Protein AF-A0A9P5X028-F1 (afdb_monomer_lite)

Radius of gyration: 21.72 Å; chains: 1; bounding box: 34×27×72 Å

pLDDT: mean 80.7, std 16.88, range [43.44, 96.25]

Structure (mmCIF, N/CA/C/O backbone):
data_AF-A0A9P5X028-F1
#
_entry.id   AF-A0A9P5X028-F1
#
loop_
_atom_site.group_PDB
_atom_site.id
_atom_site.type_symbol
_atom_site.label_atom_id
_atom_site.label_alt_id
_atom_site.label_comp_id
_atom_site.label_asym_id
_atom_site.label_entity_id
_atom_site.label_seq_id
_atom_site.pdbx_PDB_ins_code
_atom_site.Cartn_x
_atom_site.Cartn_y
_atom_site.Cartn_z
_atom_site.occupancy
_atom_site.B_iso_or_equiv
_atom_site.auth_seq_id
_atom_site.auth_comp_id
_atom_site.auth_asym_id
_atom_site.auth_atom_id
_atom_site.pdbx_PDB_model_num
ATOM 1 N N . ARG A 1 1 ? 17.320 -5.420 -29.495 1.00 51.97 1 ARG A N 1
ATOM 2 C CA . ARG A 1 1 ? 17.612 -5.556 -28.037 1.00 51.97 1 ARG A CA 1
ATOM 3 C C . ARG A 1 1 ? 17.003 -4.430 -27.161 1.00 51.97 1 ARG A C 1
ATOM 5 O O . ARG A 1 1 ? 17.241 -4.465 -25.959 1.00 51.97 1 ARG A O 1
ATOM 12 N N . GLY A 1 2 ? 16.229 -3.475 -27.710 1.00 61.88 2 GLY A N 1
ATOM 13 C CA . GLY A 1 2 ? 15.616 -2.356 -26.955 1.00 61.88 2 GLY A CA 1
ATOM 14 C C . GLY A 1 2 ? 14.320 -2.718 -26.216 1.00 61.88 2 GLY A C 1
ATOM 15 O O . GLY A 1 2 ? 14.287 -2.646 -24.994 1.00 61.88 2 GLY A O 1
ATOM 16 N N . ARG A 1 3 ? 13.329 -3.277 -26.927 1.00 67.50 3 ARG A N 1
ATOM 17 C CA . ARG A 1 3 ? 11.960 -3.508 -26.413 1.00 67.50 3 ARG A CA 1
ATOM 18 C C . ARG A 1 3 ? 11.861 -4.293 -25.096 1.00 67.50 3 ARG A C 1
ATOM 20 O O . ARG A 1 3 ? 11.108 -3.927 -24.205 1.00 67.50 3 ARG A O 1
ATOM 27 N N . LYS A 1 4 ? 12.679 -5.340 -24.914 1.00 71.56 4 LYS A N 1
ATOM 28 C CA . LYS A 1 4 ? 12.721 -6.114 -23.651 1.00 71.56 4 LYS A CA 1
ATOM 29 C C . LYS A 1 4 ? 13.227 -5.291 -22.459 1.00 71.56 4 LYS A C 1
ATOM 31 O O . LYS A 1 4 ? 12.819 -5.551 -21.333 1.00 71.56 4 LYS A O 1
ATOM 36 N N . LYS A 1 5 ? 14.128 -4.329 -22.691 1.00 75.81 5 LYS A N 1
ATOM 37 C CA . LYS A 1 5 ? 14.632 -3.431 -21.642 1.00 75.81 5 LYS A CA 1
ATOM 38 C C . LYS A 1 5 ? 13.584 -2.378 -21.288 1.00 75.81 5 LYS A C 1
ATOM 40 O O . LYS A 1 5 ? 13.375 -2.123 -20.111 1.00 75.81 5 LYS A O 1
ATOM 45 N N . GLU A 1 6 ? 12.894 -1.836 -22.286 1.00 79.50 6 GLU A N 1
ATOM 46 C CA . GLU A 1 6 ? 11.814 -0.857 -22.098 1.00 79.50 6 GLU A CA 1
ATOM 47 C C . GLU A 1 6 ? 10.649 -1.462 -21.300 1.00 79.50 6 GLU A C 1
ATOM 49 O O . GLU A 1 6 ? 10.246 -0.903 -20.283 1.00 79.50 6 GLU A O 1
ATOM 54 N N . ALA A 1 7 ? 10.214 -2.679 -21.650 1.00 78.12 7 ALA A N 1
ATOM 55 C CA . ALA A 1 7 ? 9.198 -3.412 -20.892 1.00 78.12 7 ALA A CA 1
ATOM 56 C C . ALA A 1 7 ? 9.626 -3.712 -19.439 1.00 78.12 7 ALA A C 1
ATOM 58 O O . ALA A 1 7 ? 8.802 -3.699 -18.526 1.00 78.12 7 ALA A O 1
ATOM 59 N N . GLN A 1 8 ? 10.920 -3.957 -19.192 1.00 81.62 8 GLN A N 1
ATOM 60 C CA . GLN A 1 8 ? 11.452 -4.148 -17.836 1.00 81.62 8 GLN A CA 1
ATOM 61 C C . GLN A 1 8 ? 11.438 -2.870 -17.002 1.00 81.62 8 GLN A C 1
ATOM 63 O O . GLN A 1 8 ? 11.103 -2.934 -15.817 1.00 81.62 8 GLN A O 1
ATOM 68 N N . VAL A 1 9 ? 11.800 -1.736 -17.603 1.00 84.62 9 VAL A N 1
ATOM 69 C CA . VAL A 1 9 ? 11.754 -0.429 -16.938 1.00 84.62 9 VAL A CA 1
ATOM 70 C C . VAL A 1 9 ? 10.310 -0.089 -16.581 1.00 84.62 9 VAL A C 1
ATOM 72 O O . VAL A 1 9 ? 10.022 0.124 -15.404 1.00 84.62 9 VAL A O 1
ATOM 75 N N . HIS A 1 10 ? 9.395 -0.197 -17.548 1.00 84.25 10 HIS A N 1
ATOM 76 C CA . HIS A 1 10 ? 7.977 0.093 -17.344 1.00 84.25 10 HIS A CA 1
ATOM 77 C C . HIS A 1 10 ? 7.343 -0.787 -16.255 1.00 84.25 10 HIS A C 1
ATOM 79 O O . HIS A 1 10 ? 6.616 -0.307 -15.387 1.00 84.25 10 HIS A O 1
ATOM 85 N N . LEU A 1 11 ? 7.685 -2.079 -16.218 1.00 86.19 11 LEU A N 1
ATOM 86 C CA . LEU A 1 11 ? 7.233 -2.987 -15.161 1.00 86.19 11 LEU A CA 1
ATOM 87 C C . LEU A 1 11 ? 7.766 -2.574 -13.782 1.00 86.19 11 LEU A C 1
ATOM 89 O O . LEU A 1 11 ? 7.057 -2.671 -12.778 1.00 86.19 11 LEU A O 1
ATOM 93 N N . GLY A 1 12 ? 9.016 -2.113 -13.719 1.00 86.06 12 GLY A N 1
ATOM 94 C CA . GLY A 1 12 ? 9.608 -1.561 -12.505 1.00 86.06 12 GLY A CA 1
ATOM 95 C C . GLY A 1 12 ? 8.846 -0.339 -11.990 1.00 86.06 12 GLY A C 1
ATOM 96 O O . GLY A 1 12 ? 8.532 -0.286 -10.799 1.00 86.06 12 GLY A O 1
ATOM 97 N N . GLU A 1 13 ? 8.509 0.590 -12.883 1.00 89.12 13 GLU A N 1
ATOM 98 C CA . GLU A 1 13 ? 7.741 1.803 -12.579 1.00 89.12 13 GLU A CA 1
ATOM 99 C C . GLU A 1 13 ? 6.328 1.470 -12.098 1.00 89.12 13 GLU A C 1
ATOM 101 O O . GLU A 1 13 ? 5.926 1.915 -11.021 1.00 89.12 13 GLU A O 1
ATOM 106 N N . LEU A 1 14 ? 5.616 0.600 -12.819 1.00 87.75 14 LEU A N 1
ATOM 107 C CA . LEU A 1 14 ? 4.274 0.160 -12.439 1.00 87.75 14 LEU A CA 1
ATOM 108 C C . LEU A 1 14 ? 4.289 -0.539 -11.074 1.00 87.75 14 LEU A C 1
ATOM 110 O O . LEU A 1 14 ? 3.460 -0.266 -10.206 1.00 87.75 14 LEU A O 1
ATOM 114 N N . TRP A 1 15 ? 5.283 -1.397 -10.829 1.00 89.06 15 TRP A N 1
ATOM 115 C CA . TRP A 1 15 ? 5.436 -2.040 -9.528 1.00 89.06 15 TRP A CA 1
ATOM 116 C C . TRP A 1 15 ? 5.749 -1.039 -8.413 1.00 89.06 15 TRP A C 1
ATOM 118 O O . TRP A 1 15 ? 5.277 -1.200 -7.286 1.00 89.06 15 TRP A O 1
ATOM 128 N N . GLN A 1 16 ? 6.540 -0.005 -8.696 1.00 91.12 16 GLN A N 1
ATOM 129 C CA . GLN A 1 16 ? 6.803 1.055 -7.731 1.00 91.12 16 GLN A CA 1
ATOM 130 C C . GLN A 1 16 ? 5.531 1.842 -7.409 1.00 91.12 16 GLN A C 1
ATOM 132 O O . GLN A 1 16 ? 5.250 2.062 -6.232 1.00 91.12 16 GLN A O 1
ATOM 137 N N . GLN A 1 17 ? 4.732 2.184 -8.416 1.00 91.00 17 GLN A N 1
ATOM 138 C CA . GLN A 1 17 ? 3.455 2.864 -8.227 1.00 91.00 17 GLN A CA 1
ATOM 139 C C . GLN A 1 17 ? 2.485 2.022 -7.388 1.00 91.00 17 GLN A C 1
ATOM 141 O O . GLN A 1 17 ? 1.935 2.519 -6.408 1.00 91.00 17 GLN A O 1
ATOM 146 N N . MET A 1 18 ? 2.365 0.721 -7.678 1.00 89.38 18 MET A N 1
ATOM 147 C CA . MET A 1 18 ? 1.552 -0.204 -6.877 1.00 89.38 18 MET A CA 1
ATOM 148 C C . MET A 1 18 ? 2.010 -0.286 -5.415 1.00 89.38 18 MET A C 1
ATOM 150 O O . MET A 1 18 ? 1.185 -0.434 -4.512 1.00 89.38 18 MET A O 1
ATOM 154 N N . LYS A 1 19 ? 3.324 -0.212 -5.152 1.00 91.94 19 LYS A N 1
ATOM 155 C CA . LYS A 1 19 ? 3.847 -0.172 -3.776 1.00 91.94 19 LYS A CA 1
ATOM 156 C C . LYS A 1 19 ? 3.455 1.119 -3.064 1.00 91.94 19 LYS A C 1
ATOM 158 O O . LYS A 1 19 ? 3.035 1.034 -1.913 1.00 91.94 19 LYS A O 1
ATOM 163 N N . ASN A 1 20 ? 3.583 2.261 -3.736 1.00 93.19 20 ASN A N 1
ATOM 164 C CA . ASN A 1 20 ? 3.247 3.563 -3.165 1.00 93.19 20 ASN A CA 1
ATOM 165 C C . ASN A 1 20 ? 1.751 3.628 -2.828 1.00 93.19 20 ASN A C 1
ATOM 167 O O . ASN A 1 20 ? 1.394 3.878 -1.682 1.00 93.19 20 ASN A O 1
ATOM 171 N N . GLU A 1 21 ? 0.887 3.251 -3.774 1.00 93.25 21 GLU A N 1
ATOM 172 C CA . GLU A 1 21 ? -0.564 3.237 -3.560 1.00 93.25 21 GLU A CA 1
ATOM 173 C C . GLU A 1 21 ? -0.962 2.296 -2.410 1.00 93.25 21 GLU A C 1
ATOM 175 O O . GLU A 1 21 ? -1.821 2.608 -1.583 1.00 93.25 21 GLU A O 1
ATOM 180 N N . HIS A 1 22 ? -0.318 1.129 -2.316 1.00 93.12 22 HIS A N 1
ATOM 181 C CA . HIS A 1 22 ? -0.550 0.210 -1.208 1.00 93.12 22 HIS A CA 1
ATOM 182 C C . HIS A 1 22 ? -0.129 0.802 0.143 1.00 93.12 22 HIS A C 1
ATOM 184 O O . HIS A 1 22 ? -0.833 0.594 1.130 1.00 93.12 22 HIS A O 1
ATOM 190 N N . GLN A 1 23 ? 0.986 1.538 0.202 1.00 94.81 23 GLN A N 1
ATOM 191 C CA . GLN A 1 23 ? 1.405 2.231 1.422 1.00 94.81 23 GLN A CA 1
ATOM 192 C C . GLN A 1 23 ? 0.402 3.312 1.824 1.00 94.81 23 GLN A C 1
ATOM 194 O O . GLN A 1 23 ? 0.019 3.362 2.988 1.00 94.81 23 GLN A O 1
ATOM 199 N N . GLU A 1 24 ? -0.091 4.114 0.881 1.00 94.75 24 GLU A N 1
ATOM 200 C CA . GLU A 1 24 ? -1.119 5.125 1.159 1.00 94.75 24 GLU A CA 1
ATOM 201 C C . GLU A 1 24 ? -2.412 4.493 1.689 1.00 94.75 24 GLU A C 1
ATOM 203 O O . GLU A 1 24 ? -2.976 4.946 2.688 1.00 94.75 24 GLU A O 1
ATOM 208 N N . LYS A 1 25 ? -2.856 3.391 1.068 1.00 93.75 25 LYS A N 1
ATOM 209 C CA . LYS A 1 25 ? -4.018 2.620 1.531 1.00 93.75 25 LYS A CA 1
ATOM 210 C C . LYS A 1 25 ? -3.797 2.051 2.931 1.00 93.75 25 LYS A C 1
ATOM 212 O O . LYS A 1 25 ? -4.718 2.098 3.741 1.00 93.75 25 LYS A O 1
ATOM 217 N N . LEU A 1 26 ? -2.605 1.523 3.220 1.00 95.06 26 LEU A N 1
ATOM 218 C CA . LEU A 1 26 ? -2.264 1.009 4.548 1.00 95.06 26 LEU A CA 1
ATOM 219 C C . LEU A 1 26 ? -2.285 2.107 5.608 1.00 95.06 26 LEU A C 1
ATOM 221 O O . LEU A 1 26 ? -2.894 1.894 6.647 1.00 95.06 26 LEU A O 1
ATOM 225 N N . LEU A 1 27 ? -1.681 3.265 5.336 1.00 95.88 27 LEU A N 1
ATOM 226 C CA . LEU A 1 27 ? -1.663 4.394 6.269 1.00 95.88 27 LEU A CA 1
ATOM 227 C C . LEU A 1 27 ? -3.078 4.898 6.563 1.00 95.88 27 LEU A C 1
ATOM 229 O O . LEU A 1 27 ? -3.431 5.130 7.717 1.00 95.88 27 LEU A O 1
ATOM 233 N N . ARG A 1 28 ? -3.920 5.017 5.527 1.00 95.12 28 ARG A N 1
ATOM 234 C CA . ARG A 1 28 ? -5.330 5.388 5.703 1.00 95.12 28 ARG A CA 1
ATOM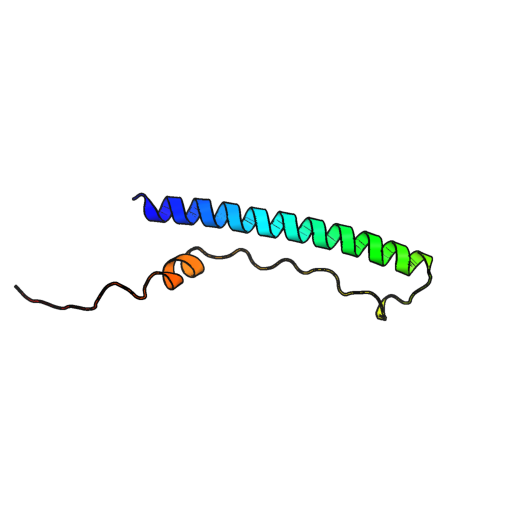 235 C C . ARG A 1 28 ? -6.085 4.349 6.531 1.00 95.12 28 ARG A C 1
ATOM 237 O O . ARG A 1 28 ? -6.837 4.726 7.423 1.00 95.12 28 ARG A O 1
ATOM 244 N N . TRP A 1 29 ? -5.893 3.066 6.230 1.00 96.00 29 TRP A N 1
ATOM 245 C CA . TRP A 1 29 ? -6.526 1.978 6.971 1.00 96.00 29 TRP A CA 1
ATOM 246 C C . TRP A 1 29 ? -6.092 1.970 8.437 1.00 96.00 29 TRP A C 1
ATOM 248 O O . TRP A 1 29 ? -6.936 1.850 9.313 1.00 96.00 29 TRP A O 1
ATOM 258 N N . GLU A 1 30 ? -4.801 2.150 8.713 1.00 95.75 30 GLU A N 1
ATOM 259 C CA . GLU A 1 30 ? -4.263 2.187 10.073 1.00 95.75 30 GLU A CA 1
ATOM 260 C C . GLU A 1 30 ? -4.886 3.330 10.882 1.00 95.75 30 GLU A C 1
ATOM 262 O O . GLU A 1 30 ? -5.436 3.079 11.954 1.00 95.75 30 GLU A O 1
ATOM 267 N N . ALA A 1 31 ? -4.936 4.540 10.315 1.00 96.25 31 ALA A N 1
ATOM 268 C CA . ALA A 1 31 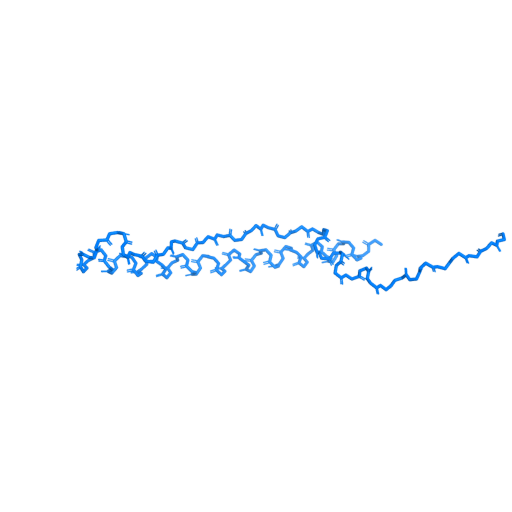? -5.594 5.691 10.935 1.00 96.25 31 ALA A CA 1
ATOM 269 C C . ALA A 1 31 ? -7.096 5.455 11.193 1.00 96.25 31 ALA A C 1
ATOM 271 O O . ALA A 1 31 ? -7.616 5.812 12.250 1.00 96.25 31 ALA A O 1
ATOM 272 N N . GLU A 1 32 ? -7.803 4.826 10.250 1.00 95.94 32 GLU A N 1
ATOM 273 C CA . GLU A 1 32 ? -9.219 4.481 10.418 1.00 95.94 32 GLU A CA 1
ATOM 274 C C . GLU A 1 32 ? -9.413 3.441 11.525 1.00 95.94 32 GLU A C 1
ATOM 276 O O . GLU A 1 32 ? -10.279 3.599 12.383 1.00 95.94 32 GLU A O 1
ATOM 281 N N . THR A 1 33 ? -8.570 2.410 11.569 1.00 95.44 33 THR A N 1
ATOM 282 C CA . THR A 1 33 ? -8.642 1.390 12.616 1.00 95.44 33 THR A CA 1
ATOM 283 C C . THR A 1 33 ? -8.261 1.910 13.998 1.00 95.44 33 THR A C 1
ATOM 285 O O . THR A 1 33 ? -8.859 1.485 14.981 1.00 95.44 33 THR A O 1
ATOM 288 N N . GLU A 1 34 ? -7.326 2.857 14.096 1.00 95.81 34 GLU A N 1
ATOM 289 C CA . GLU A 1 34 ? -6.979 3.524 15.355 1.00 95.81 34 GLU A CA 1
ATOM 290 C C . GLU A 1 34 ? -8.149 4.370 15.882 1.00 95.81 34 GLU A C 1
ATOM 292 O O . GLU A 1 34 ? -8.478 4.327 17.074 1.00 95.81 34 GLU A O 1
ATOM 297 N N . LYS A 1 35 ? -8.847 5.072 14.981 1.00 95.56 35 LYS A N 1
ATOM 298 C CA . LYS A 1 35 ? -10.085 5.781 15.314 1.00 95.56 35 LYS A CA 1
ATOM 299 C C . LYS A 1 35 ? -11.163 4.813 15.818 1.00 95.56 35 LYS A C 1
ATOM 301 O O . LYS A 1 35 ? -11.691 5.014 16.909 1.00 95.56 35 LYS A O 1
ATOM 306 N N . LEU A 1 36 ? -11.419 3.727 15.086 1.00 95.06 36 LEU A N 1
ATOM 307 C CA . LEU A 1 36 ? -12.393 2.699 15.474 1.00 95.06 36 LEU A CA 1
ATOM 308 C C . LEU A 1 36 ? -12.034 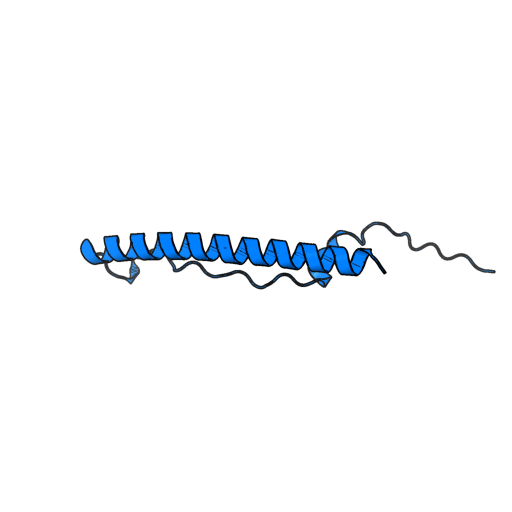2.033 16.811 1.00 95.06 36 LEU A C 1
ATOM 310 O O . LEU A 1 36 ? -12.922 1.730 17.607 1.00 95.06 36 LEU A O 1
ATOM 314 N N . ALA A 1 37 ? -10.742 1.838 17.086 1.00 95.50 37 ALA A N 1
ATOM 315 C CA . ALA A 1 37 ? -10.263 1.346 18.374 1.00 95.50 37 ALA A CA 1
ATOM 316 C C . ALA A 1 37 ? -10.590 2.319 19.513 1.00 95.50 37 ALA A C 1
ATOM 318 O O . ALA A 1 37 ? -11.055 1.890 20.568 1.00 95.50 37 ALA A O 1
ATOM 319 N N . SER A 1 38 ? -10.395 3.619 19.280 1.00 96.12 38 SER A N 1
ATOM 320 C CA . SER A 1 38 ? -10.703 4.683 20.245 1.00 96.12 38 SER A CA 1
ATOM 321 C C . SER A 1 38 ? -12.208 4.820 20.498 1.00 96.12 38 SER A C 1
ATOM 323 O O . SER A 1 38 ? -12.627 5.115 21.613 1.00 96.12 38 SER A O 1
ATOM 325 N N . GLU A 1 39 ? -13.027 4.554 19.479 1.00 95.62 39 GLU A N 1
ATOM 326 C CA . GLU A 1 39 ? -14.493 4.507 19.560 1.00 95.62 39 GLU A CA 1
ATOM 327 C C . GLU A 1 39 ? -15.022 3.202 20.194 1.00 95.62 39 GLU A C 1
ATOM 329 O O . GLU A 1 39 ? -16.223 3.066 20.424 1.00 95.62 39 GLU A O 1
ATOM 334 N N . GLY A 1 40 ? -14.145 2.236 20.501 1.00 95.81 40 GLY A N 1
ATOM 335 C CA . GLY A 1 40 ? -14.519 0.955 21.105 1.00 95.81 40 GLY A CA 1
ATOM 336 C C . GLY A 1 40 ? -15.200 -0.018 20.138 1.00 95.81 40 GLY A C 1
ATOM 337 O O . GLY A 1 40 ? -15.850 -0.969 20.578 1.00 95.81 40 GLY A O 1
ATOM 338 N N . VAL A 1 41 ? -15.063 0.193 18.825 1.00 95.50 41 VAL A N 1
ATOM 339 C CA . VAL A 1 41 ? -15.658 -0.679 17.807 1.00 95.50 41 VAL A CA 1
ATOM 340 C C . VAL A 1 41 ? -14.968 -2.048 17.837 1.00 95.50 41 VAL A C 1
ATOM 342 O O . VAL A 1 41 ? -13.736 -2.121 17.752 1.00 95.50 41 VAL A O 1
ATOM 345 N N . PRO A 1 42 ? -15.719 -3.161 17.920 1.00 94.94 42 PRO A N 1
ATOM 346 C CA . PRO A 1 42 ? -15.144 -4.498 17.876 1.00 94.94 42 PRO A CA 1
ATOM 347 C C . PRO A 1 42 ? -14.348 -4.746 16.588 1.00 94.94 42 PRO A C 1
ATOM 349 O O . PRO A 1 42 ? -14.800 -4.441 15.490 1.00 94.94 42 PRO A O 1
ATOM 352 N N . ARG A 1 43 ? -13.189 -5.408 16.699 1.00 92.00 43 ARG A N 1
ATOM 353 C CA . ARG A 1 43 ? -12.289 -5.676 15.555 1.00 92.00 43 ARG A CA 1
ATOM 354 C C . ARG A 1 43 ? -12.922 -6.461 14.401 1.00 92.00 43 ARG A C 1
ATOM 356 O O . ARG A 1 43 ? -12.423 -6.395 13.286 1.00 92.00 43 ARG A O 1
ATOM 363 N N . LYS A 1 44 ? -13.991 -7.219 14.665 1.00 94.19 44 LYS A N 1
ATOM 364 C CA . LYS A 1 44 ? -14.749 -7.960 13.640 1.00 94.19 44 LYS A CA 1
ATOM 365 C C . LYS A 1 44 ? -15.469 -7.034 12.651 1.00 94.19 44 LYS A C 1
ATOM 367 O O . LYS A 1 44 ? -15.728 -7.451 11.531 1.00 94.19 44 LYS A O 1
ATOM 372 N N . ASP A 1 45 ? -15.775 -5.811 13.083 1.00 93.88 45 ASP A N 1
ATOM 373 C CA . ASP A 1 45 ? -16.495 -4.798 12.310 1.00 93.88 45 ASP A CA 1
ATOM 374 C C . ASP A 1 45 ? -15.526 -3.811 11.636 1.00 93.88 45 ASP A C 1
ATOM 376 O O . ASP A 1 45 ? -15.945 -2.863 10.976 1.00 93.88 45 ASP A O 1
ATOM 380 N N . TRP A 1 46 ? -14.214 -4.013 11.802 1.00 94.25 46 TRP A N 1
ATOM 381 C CA . TRP A 1 46 ? -13.206 -3.159 11.190 1.00 94.25 46 TRP A CA 1
ATOM 382 C C . TRP A 1 46 ? -13.093 -3.436 9.687 1.00 94.25 46 TRP A C 1
ATOM 384 O O . TRP A 1 46 ? -13.251 -4.581 9.248 1.00 94.25 46 TRP A O 1
ATOM 394 N N . PRO A 1 47 ? -12.752 -2.411 8.888 1.00 94.06 47 PRO A N 1
ATOM 395 C CA . PRO A 1 47 ? -12.433 -2.601 7.482 1.00 94.06 47 PRO A CA 1
ATOM 396 C C . PRO A 1 47 ? -11.290 -3.609 7.334 1.00 94.06 47 PRO A C 1
ATOM 398 O O . PRO A 1 47 ? -10.370 -3.674 8.156 1.00 94.06 47 PRO A O 1
ATOM 401 N N . GLN A 1 48 ? -11.321 -4.398 6.263 1.00 93.50 48 GLN A N 1
ATOM 402 C CA . GLN A 1 48 ? -10.242 -5.343 6.001 1.00 93.50 48 GLN A CA 1
ATOM 403 C C . GLN A 1 48 ? -8.950 -4.610 5.657 1.00 93.50 48 GLN A C 1
ATOM 405 O O . GLN A 1 48 ? -8.947 -3.616 4.929 1.00 93.50 48 GLN A O 1
ATOM 410 N N . ARG A 1 49 ? -7.834 -5.151 6.151 1.00 91.69 49 ARG A N 1
ATOM 411 C CA . ARG A 1 49 ? -6.513 -4.615 5.846 1.00 91.69 49 ARG A CA 1
ATOM 412 C C . ARG A 1 49 ? -6.265 -4.669 4.334 1.00 91.69 49 ARG A C 1
ATOM 414 O O . ARG A 1 49 ? -6.411 -5.745 3.749 1.00 91.69 49 ARG A O 1
ATOM 421 N N . PRO A 1 50 ? -5.833 -3.561 3.704 1.00 92.69 50 PRO A N 1
ATOM 422 C CA . PRO A 1 50 ? -5.443 -3.558 2.304 1.00 92.69 50 PRO A CA 1
ATOM 423 C C . PRO A 1 50 ? -4.421 -4.658 2.018 1.00 92.69 50 PRO A C 1
ATOM 425 O O . PRO A 1 50 ? -3.418 -4.788 2.723 1.00 92.69 50 PRO A O 1
ATOM 428 N N . VAL A 1 51 ? -4.654 -5.436 0.963 1.00 90.88 51 VAL A N 1
ATOM 429 C CA . VAL A 1 51 ? -3.729 -6.476 0.500 1.00 90.88 51 VAL A CA 1
ATOM 430 C C . VAL A 1 51 ? -2.954 -5.939 -0.694 1.00 90.88 51 VAL A C 1
ATOM 432 O O . VAL A 1 51 ? -3.532 -5.359 -1.613 1.00 90.88 51 VAL A O 1
ATOM 435 N N . ARG A 1 52 ? -1.630 -6.118 -0.698 1.00 87.00 52 ARG A N 1
ATOM 436 C CA . ARG A 1 52 ? -0.819 -5.748 -1.860 1.00 87.00 52 ARG A CA 1
ATOM 437 C C . ARG A 1 52 ? -1.029 -6.764 -2.977 1.00 87.00 52 ARG A C 1
ATOM 439 O O . ARG A 1 52 ? -0.882 -7.965 -2.753 1.00 87.00 52 ARG A O 1
ATOM 446 N N . GLY A 1 53 ? -1.286 -6.272 -4.185 1.00 85.12 53 GLY A N 1
ATOM 447 C CA . GLY A 1 53 ? -1.266 -7.099 -5.388 1.00 85.12 53 GLY A CA 1
ATOM 448 C C . GLY A 1 53 ? 0.089 -7.785 -5.601 1.00 85.12 53 GLY A C 1
ATOM 449 O O . GLY A 1 53 ? 1.121 -7.382 -5.051 1.00 85.12 53 GLY A O 1
ATOM 450 N N . ARG A 1 54 ? 0.098 -8.849 -6.409 1.00 87.31 54 ARG A N 1
ATOM 451 C CA . ARG A 1 54 ? 1.346 -9.503 -6.822 1.00 87.31 54 ARG A CA 1
ATOM 452 C C . ARG A 1 54 ? 2.103 -8.598 -7.790 1.00 87.31 54 ARG A C 1
ATOM 454 O O . ARG A 1 54 ? 1.491 -7.838 -8.535 1.00 87.31 54 ARG A O 1
ATOM 461 N N . LYS A 1 55 ? 3.434 -8.702 -7.784 1.00 83.25 55 LYS A N 1
ATOM 462 C CA . LYS A 1 55 ? 4.260 -8.019 -8.780 1.00 83.25 55 LYS A CA 1
ATOM 463 C C . LYS A 1 55 ? 3.876 -8.536 -10.174 1.00 83.25 55 LYS A C 1
ATOM 465 O O . LYS A 1 55 ? 3.896 -9.758 -10.346 1.00 83.25 55 LYS A O 1
ATOM 470 N N . PRO A 1 56 ? 3.551 -7.654 -11.134 1.00 81.19 56 PRO A N 1
ATOM 471 C CA . PRO A 1 56 ? 3.288 -8.064 -12.510 1.00 81.19 56 PRO A CA 1
ATOM 472 C C . PRO A 1 56 ? 4.524 -8.746 -13.102 1.00 81.19 56 PRO A C 1
ATOM 474 O O . PRO A 1 56 ? 5.662 -8.412 -12.748 1.00 81.19 56 PRO A O 1
ATOM 477 N N . LYS A 1 57 ? 4.319 -9.733 -13.973 1.00 82.50 57 LYS A N 1
ATOM 478 C CA . LYS A 1 57 ? 5.401 -10.428 -14.678 1.00 82.50 57 LYS A CA 1
ATOM 479 C C . LYS A 1 57 ? 5.588 -9.826 -16.064 1.00 82.50 57 LYS A C 1
ATOM 481 O O . LYS A 1 57 ? 4.656 -9.304 -16.657 1.00 82.50 57 LYS A O 1
ATOM 486 N N . LEU A 1 58 ? 6.798 -9.952 -16.612 1.00 74.81 58 LEU A N 1
ATOM 487 C CA . LEU A 1 58 ? 7.085 -9.507 -17.983 1.00 74.81 58 LEU A CA 1
ATOM 488 C C . LEU A 1 58 ? 6.188 -10.199 -19.013 1.00 74.81 58 LEU A C 1
ATOM 490 O O . LEU A 1 58 ? 5.781 -9.568 -19.978 1.00 74.81 58 LEU A O 1
ATOM 494 N N . SER A 1 59 ? 5.858 -11.471 -18.781 1.00 73.06 59 SER A N 1
ATOM 495 C CA . SER A 1 59 ? 4.917 -12.232 -19.606 1.00 73.06 59 SER A CA 1
ATOM 496 C C . SER A 1 59 ? 3.541 -11.573 -19.688 1.00 73.06 59 SER A C 1
ATOM 498 O O . SER A 1 59 ? 2.925 -11.603 -20.743 1.00 73.06 59 SER A O 1
ATOM 500 N N . ASP A 1 60 ? 3.090 -10.936 -18.604 1.00 69.06 60 ASP A N 1
ATOM 501 C CA . ASP A 1 60 ? 1.761 -10.321 -18.529 1.00 69.06 60 ASP A CA 1
ATOM 502 C C . ASP A 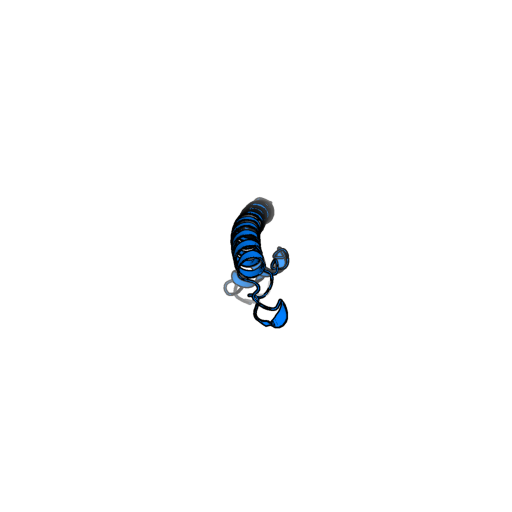1 60 ? 1.679 -9.056 -19.401 1.00 69.06 60 ASP A C 1
ATOM 504 O O . ASP A 1 60 ? 0.604 -8.714 -19.879 1.00 69.06 60 ASP A O 1
ATOM 508 N N . LEU A 1 61 ? 2.813 -8.379 -19.633 1.00 65.62 61 LEU A N 1
ATOM 509 C CA . LEU A 1 61 ? 2.889 -7.218 -20.524 1.00 65.62 61 LEU A CA 1
ATOM 510 C C . LEU A 1 61 ? 3.133 -7.618 -21.983 1.00 65.62 61 LEU A C 1
ATOM 512 O O . LEU A 1 61 ? 2.605 -6.976 -22.879 1.00 65.62 61 LEU A O 1
ATOM 516 N N . ILE A 1 62 ? 3.917 -8.672 -22.227 1.00 63.66 62 ILE A N 1
ATOM 517 C CA . ILE A 1 62 ? 4.272 -9.105 -23.588 1.00 63.66 62 ILE A CA 1
ATOM 518 C C . ILE A 1 62 ? 3.091 -9.827 -24.265 1.00 63.66 62 ILE A C 1
ATOM 520 O O . ILE A 1 62 ? 2.814 -9.566 -25.429 1.00 63.66 62 ILE A O 1
ATOM 524 N N . CYS A 1 63 ? 2.328 -10.655 -23.536 1.00 54.84 63 CYS A N 1
ATOM 525 C CA . CYS A 1 63 ? 1.143 -11.331 -24.087 1.00 54.84 63 CYS A CA 1
ATOM 526 C C . CYS A 1 63 ? -0.031 -10.390 -24.406 1.00 54.84 63 CYS A C 1
ATOM 528 O O . CYS A 1 63 ? -0.925 -10.782 -25.150 1.00 54.84 63 CYS A O 1
ATOM 530 N N . ALA A 1 64 ? -0.060 -9.172 -23.859 1.00 53.84 64 ALA A N 1
ATOM 531 C CA . ALA A 1 64 ? -1.087 -8.187 -24.198 1.00 53.84 64 ALA A CA 1
ATOM 532 C C . ALA A 1 64 ? -0.864 -7.551 -25.586 1.00 53.84 64 ALA A C 1
ATOM 534 O O . ALA A 1 64 ? -1.799 -6.983 -26.143 1.00 53.84 64 ALA A O 1
ATOM 535 N N . GLU A 1 65 ? 0.345 -7.669 -26.151 1.00 51.06 65 GLU A N 1
ATOM 536 C CA . GLU A 1 65 ? 0.729 -7.069 -27.438 1.00 51.06 65 GLU A CA 1
ATOM 537 C C . GLU A 1 65 ? 1.004 -8.105 -28.553 1.00 51.06 65 GLU A C 1
ATOM 539 O O . GLU A 1 65 ? 1.271 -7.723 -29.688 1.00 51.06 65 GLU A O 1
ATOM 544 N N . GLU A 1 66 ? 0.893 -9.413 -28.278 1.00 51.00 66 GLU A N 1
ATOM 545 C CA . GLU A 1 66 ? 1.045 -10.509 -29.263 1.00 51.00 66 GLU A CA 1
ATOM 546 C C . GLU A 1 66 ? -0.288 -10.920 -29.937 1.00 51.00 66 GLU A C 1
ATOM 548 O O . GLU A 1 66 ? -0.525 -12.084 -30.235 1.00 51.00 66 GLU A O 1
ATOM 553 N N . GLN A 1 67 ? -1.185 -9.965 -30.204 1.00 50.28 67 GLN A N 1
ATOM 554 C CA . GLN A 1 67 ? -2.344 -10.158 -31.102 1.00 50.28 67 GLN A CA 1
ATOM 555 C C . GLN A 1 67 ? -2.120 -9.516 -32.483 1.00 50.28 67 GLN A C 1
ATOM 557 O O . GLN A 1 67 ? -3.060 -9.066 -33.131 1.00 50.28 67 GLN A O 1
ATOM 562 N N . GLY A 1 68 ? -0.869 -9.445 -32.941 1.00 50.38 68 GLY A N 1
ATOM 563 C CA . GLY A 1 68 ? -0.541 -8.802 -34.212 1.00 50.38 68 GLY A CA 1
ATOM 564 C C . GLY A 1 68 ? 0.848 -9.139 -34.738 1.00 50.38 68 GLY A C 1
ATOM 565 O O . GLY A 1 68 ? 1.682 -8.249 -34.869 1.00 50.38 68 GLY A O 1
ATOM 566 N N . ALA A 1 69 ? 1.094 -10.410 -35.036 1.00 45.75 69 ALA A N 1
ATOM 567 C CA . ALA A 1 69 ? 2.056 -10.809 -36.059 1.00 45.75 69 ALA A CA 1
ATOM 568 C C . ALA A 1 69 ? 1.634 -12.185 -36.583 1.00 45.75 69 ALA A C 1
ATOM 570 O O . ALA A 1 69 ? 2.023 -13.209 -36.031 1.00 45.75 69 ALA A O 1
ATOM 571 N N . ASP A 1 70 ? 0.722 -12.113 -37.551 1.00 46.31 70 ASP A N 1
ATOM 572 C CA . ASP A 1 70 ? 0.451 -13.051 -38.640 1.00 46.31 70 ASP A CA 1
ATOM 573 C C . ASP A 1 70 ? 1.350 -14.296 -38.679 1.00 46.31 70 ASP A C 1
ATOM 575 O O . ASP A 1 70 ? 2.567 -14.221 -38.861 1.00 46.31 70 ASP A O 1
ATOM 579 N N . ASP A 1 71 ? 0.687 -15.434 -38.512 1.00 52.28 71 ASP A N 1
ATOM 580 C CA . ASP A 1 71 ? 1.072 -16.720 -39.071 1.00 52.28 71 ASP A CA 1
ATOM 581 C C . ASP A 1 71 ? 0.939 -16.580 -40.597 1.00 52.28 71 ASP A C 1
ATOM 583 O O . ASP A 1 71 ? -0.175 -16.612 -41.109 1.00 52.28 71 ASP A O 1
ATOM 587 N N . ASP A 1 72 ? 2.043 -16.329 -41.302 1.00 49.44 72 ASP A N 1
ATOM 588 C CA . ASP A 1 72 ? 2.102 -16.529 -42.753 1.00 49.44 72 ASP A CA 1
ATOM 589 C C . ASP A 1 72 ? 3.396 -17.282 -43.087 1.00 49.44 72 ASP A C 1
ATOM 591 O O . ASP A 1 72 ? 4.519 -16.773 -43.011 1.00 49.44 72 ASP A O 1
ATOM 595 N N . ASP A 1 73 ? 3.170 -18.569 -43.311 1.00 59.28 73 ASP A N 1
ATOM 596 C CA . ASP A 1 73 ? 4.002 -19.550 -43.991 1.00 59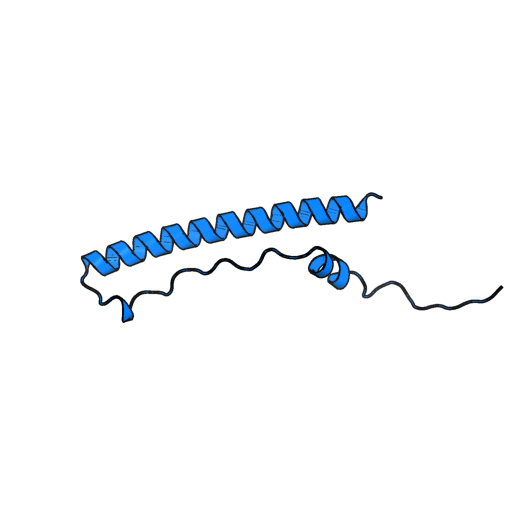.28 73 ASP A CA 1
ATOM 597 C C . ASP A 1 73 ? 4.237 -19.082 -45.438 1.00 59.28 73 ASP A C 1
ATOM 599 O O . ASP A 1 73 ? 3.262 -18.857 -46.147 1.00 59.28 73 ASP A O 1
ATOM 603 N N . ASP A 1 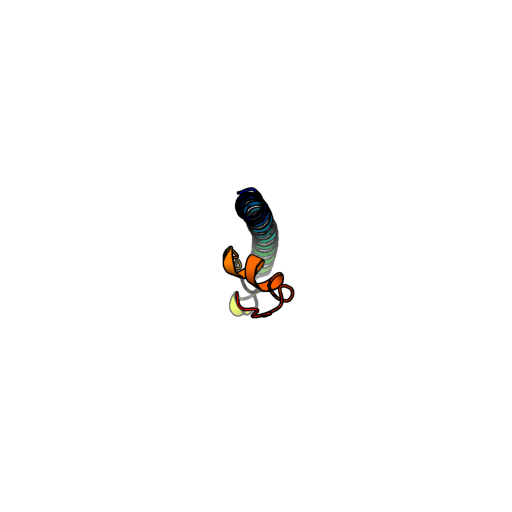74 ? 5.488 -18.950 -45.897 1.00 55.31 74 ASP A N 1
ATOM 604 C CA . ASP A 1 74 ? 5.776 -19.188 -47.319 1.00 55.31 74 ASP A CA 1
ATOM 605 C C . ASP A 1 74 ? 7.226 -19.648 -47.549 1.00 55.31 74 ASP A C 1
ATOM 607 O O . ASP A 1 74 ? 8.202 -19.114 -47.012 1.00 55.31 74 ASP A O 1
ATOM 611 N N . ASP A 1 75 ? 7.268 -20.709 -48.338 1.00 53.25 75 ASP A N 1
ATOM 612 C CA . ASP A 1 75 ? 8.315 -21.610 -48.807 1.00 53.25 75 ASP A CA 1
ATOM 613 C C . ASP A 1 75 ? 9.201 -20.952 -49.893 1.00 53.25 75 ASP A C 1
ATOM 615 O O . ASP A 1 75 ? 8.657 -20.408 -50.849 1.00 53.25 75 ASP A O 1
ATOM 619 N N . ASP A 1 76 ? 10.540 -20.996 -49.749 1.00 43.44 76 ASP A N 1
ATOM 620 C CA . ASP A 1 76 ? 11.554 -21.245 -50.819 1.00 43.44 76 ASP A CA 1
ATOM 621 C C . ASP A 1 76 ? 12.982 -21.377 -50.232 1.00 43.44 76 ASP A C 1
ATOM 623 O O . ASP A 1 76 ? 13.495 -20.411 -49.609 1.00 43.44 76 ASP A O 1
#

Foldseek 3Di:
DPPLVVLVVVLVVVQVVLVVVLVVQQVVLVVQVVVCVVVVNDPVPRDDHDDRDDRDDSCNVVVVPPPDDDPDDDDD

Sequence (76 aa):
RGRKKEAQVHLGELWQQMKNEHQEKLLRWEAETEKLASEGVPRKDWPQRPVRGRKPKLSDLICAEEQGADDDDDDD

Organism: NCBI:txid1400762

Secondary structure (DSSP, 8-state):
--HHHHHHHHHHHHHHHHHHHHHHHHHHHHHHHHHHHHTT--GGGSPPPPPPPPPPPHHHHHTTT-S-S-------